Protein AF-A0A7S3UYB0-F1 (afdb_monomer_lite)

Structure (mmCIF, N/CA/C/O backbone):
data_AF-A0A7S3UYB0-F1
#
_entry.id   AF-A0A7S3UYB0-F1
#
loop_
_atom_site.group_PDB
_atom_site.id
_atom_site.type_symbol
_atom_site.label_atom_id
_atom_site.label_alt_id
_atom_site.label_comp_id
_atom_site.label_asym_id
_atom_site.label_entity_id
_atom_site.label_seq_id
_atom_site.pdbx_PDB_ins_code
_atom_site.Cartn_x
_atom_site.Cartn_y
_atom_site.Cartn_z
_atom_site.occupancy
_atom_site.B_iso_or_equiv
_atom_site.auth_seq_id
_atom_site.auth_comp_id
_atom_site.auth_asym_id
_atom_site.auth_atom_id
_atom_site.pdbx_PDB_model_num
ATOM 1 N N . LEU A 1 1 ? -11.711 -1.494 -1.710 1.00 91.81 1 LEU A N 1
ATOM 2 C CA . LEU A 1 1 ? -10.546 -0.704 -2.167 1.00 91.81 1 LEU A CA 1
ATOM 3 C C . LEU A 1 1 ? -10.570 0.637 -1.447 1.00 91.81 1 LEU A C 1
ATOM 5 O O . LEU A 1 1 ? -11.665 1.154 -1.274 1.00 91.81 1 LEU A O 1
ATOM 9 N N . TRP A 1 2 ? -9.433 1.140 -0.966 1.00 96.31 2 TRP A N 1
ATOM 10 C CA . TRP A 1 2 ? -9.353 2.404 -0.216 1.00 96.31 2 TRP A CA 1
ATOM 11 C C . TRP A 1 2 ? -8.678 3.525 -1.008 1.00 96.31 2 TRP A C 1
ATOM 13 O O . TRP A 1 2 ? -9.035 4.681 -0.832 1.00 96.31 2 TRP A O 1
ATOM 23 N N . GLY A 1 3 ? -7.734 3.190 -1.887 1.00 96.81 3 GLY A N 1
ATOM 24 C CA . GLY A 1 3 ? -7.065 4.148 -2.761 1.00 96.81 3 GLY A CA 1
ATOM 25 C C . GLY A 1 3 ? -6.597 3.492 -4.054 1.00 96.81 3 GLY A C 1
ATOM 26 O O . GLY A 1 3 ? -6.345 2.283 -4.095 1.00 96.81 3 GLY A O 1
ATOM 27 N N . ARG A 1 4 ? -6.512 4.302 -5.109 1.00 97.69 4 ARG A N 1
ATOM 28 C CA . ARG A 1 4 ? -5.928 3.958 -6.408 1.00 97.69 4 ARG A CA 1
ATOM 29 C C . ARG A 1 4 ? -5.218 5.189 -6.963 1.00 97.69 4 ARG A C 1
ATOM 31 O O . ARG A 1 4 ? -5.732 6.291 -6.805 1.00 97.69 4 ARG A O 1
ATOM 38 N N . GLY A 1 5 ? -4.098 4.991 -7.645 1.00 97.38 5 GLY A N 1
ATOM 39 C CA . GLY A 1 5 ? -3.408 6.045 -8.386 1.00 97.38 5 GLY A CA 1
ATOM 40 C C . GLY A 1 5 ? -2.549 5.489 -9.514 1.00 97.38 5 GLY A C 1
ATOM 41 O O . GLY A 1 5 ? -2.366 4.275 -9.612 1.00 97.38 5 GLY A O 1
ATOM 42 N N . SER A 1 6 ? -2.017 6.377 -10.355 1.00 96.12 6 SER A N 1
ATOM 43 C CA . SER A 1 6 ? -0.973 6.017 -11.326 1.00 96.12 6 SER A CA 1
ATOM 44 C C . SER A 1 6 ? 0.412 5.918 -10.678 1.00 96.12 6 SER A C 1
ATOM 46 O O . SER A 1 6 ? 1.320 5.325 -11.240 1.00 96.12 6 SER A O 1
ATOM 48 N N . SER A 1 7 ? 0.552 6.428 -9.453 1.00 95.88 7 SER A N 1
ATOM 49 C CA . SER A 1 7 ? 1.744 6.302 -8.618 1.00 95.88 7 SER A CA 1
ATOM 50 C 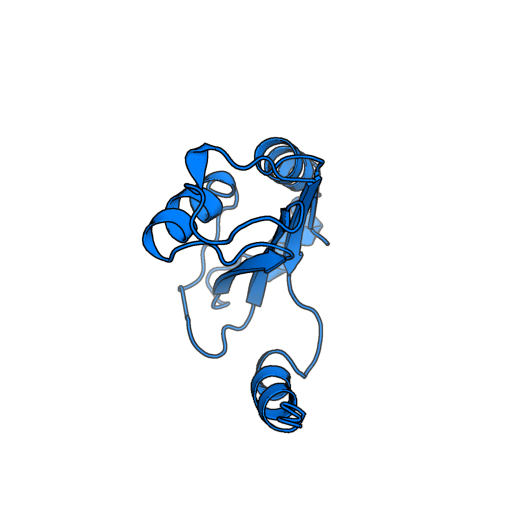C . SER A 1 7 ? 1.372 5.962 -7.176 1.00 95.88 7 SER A C 1
ATOM 52 O O . SER A 1 7 ? 0.222 6.124 -6.747 1.00 95.88 7 SER A O 1
ATOM 54 N N . ILE A 1 8 ? 2.362 5.523 -6.396 1.00 96.56 8 ILE A N 1
ATOM 55 C CA . ILE A 1 8 ? 2.191 5.264 -4.961 1.00 96.56 8 ILE A CA 1
ATOM 56 C C . ILE A 1 8 ? 1.714 6.509 -4.195 1.00 96.56 8 ILE A C 1
ATOM 58 O O . ILE A 1 8 ? 0.874 6.392 -3.303 1.00 96.56 8 ILE A O 1
ATOM 62 N N . ILE A 1 9 ? 2.196 7.695 -4.577 1.00 96.69 9 ILE A N 1
ATOM 63 C CA . ILE A 1 9 ? 1.839 8.967 -3.940 1.00 96.69 9 ILE A CA 1
ATOM 64 C C . ILE A 1 9 ? 0.375 9.305 -4.208 1.00 96.69 9 ILE A C 1
ATOM 66 O O . ILE A 1 9 ? -0.375 9.572 -3.275 1.00 96.69 9 ILE A O 1
ATOM 70 N N . GLU A 1 10 ? -0.067 9.220 -5.464 1.00 97.75 10 GLU A N 1
ATOM 71 C CA . GLU A 1 10 ? -1.474 9.447 -5.815 1.00 97.75 10 GLU A CA 1
ATOM 72 C C . GLU A 1 10 ? -2.406 8.453 -5.122 1.00 97.75 10 GLU A C 1
ATOM 74 O O . GLU A 1 10 ? -3.472 8.827 -4.636 1.00 97.75 10 GLU A O 1
ATOM 79 N N . CYS A 1 11 ? -1.993 7.186 -5.031 1.00 98.06 11 CYS A N 1
ATOM 80 C CA . CYS A 1 11 ? -2.742 6.175 -4.299 1.00 98.06 11 CYS A CA 1
ATOM 81 C C . CYS A 1 11 ? -2.867 6.543 -2.813 1.00 98.06 11 CYS A C 1
ATOM 83 O O . CYS A 1 11 ? -3.966 6.473 -2.259 1.00 98.06 11 CYS A O 1
ATOM 85 N N . ALA A 1 12 ? -1.777 6.985 -2.180 1.00 97.69 12 ALA A N 1
ATOM 86 C CA . ALA A 1 12 ? -1.779 7.447 -0.797 1.00 97.69 12 ALA A CA 1
ATOM 87 C C . ALA A 1 12 ? -2.702 8.657 -0.591 1.00 97.69 12 ALA A C 1
ATOM 89 O O . ALA A 1 12 ? -3.517 8.637 0.332 1.00 97.69 12 ALA A O 1
ATOM 90 N N . GLU A 1 13 ? -2.666 9.662 -1.468 1.00 97.81 13 GLU A N 1
ATOM 91 C CA . GLU A 1 13 ? -3.591 10.801 -1.404 1.00 97.81 13 GLU A CA 1
ATOM 92 C C . GLU A 1 13 ? -5.052 10.359 -1.569 1.00 97.81 13 GLU A C 1
ATOM 94 O O . GLU A 1 13 ? -5.915 10.774 -0.795 1.00 97.81 13 GLU A O 1
ATOM 99 N N . ALA A 1 14 ? -5.338 9.436 -2.493 1.00 97.44 14 ALA A N 1
ATOM 100 C CA . ALA A 1 14 ? -6.686 8.903 -2.681 1.00 97.44 14 ALA A CA 1
ATOM 101 C C . ALA A 1 14 ? -7.237 8.229 -1.409 1.00 97.44 14 ALA A C 1
ATOM 103 O O . ALA A 1 14 ? -8.424 8.362 -1.113 1.00 97.44 14 ALA A O 1
ATOM 104 N N . THR A 1 15 ? -6.392 7.565 -0.607 1.00 96.94 15 THR A N 1
ATOM 105 C CA . THR A 1 15 ? -6.839 6.968 0.671 1.00 96.94 15 THR A CA 1
ATOM 106 C C . THR A 1 15 ? -7.274 7.997 1.718 1.00 96.94 15 THR A C 1
ATOM 108 O O . THR A 1 15 ? -8.070 7.667 2.602 1.00 96.94 15 THR A O 1
ATOM 111 N N . LYS A 1 16 ? -6.787 9.242 1.633 1.00 96.19 16 LYS A N 1
ATOM 112 C CA . LYS A 1 16 ? -7.193 10.329 2.538 1.00 96.19 16 LYS A CA 1
ATOM 113 C C . LYS A 1 16 ? -8.602 10.830 2.232 1.00 96.19 16 LYS A C 1
ATOM 115 O O . LYS A 1 16 ? -9.281 11.303 3.131 1.00 96.19 16 LYS A O 1
ATOM 120 N N . LEU A 1 17 ? -9.048 10.693 0.982 1.00 95.00 17 LEU A N 1
ATOM 121 C CA . LEU A 1 17 ? -10.385 11.101 0.545 1.00 95.00 17 LEU A CA 1
ATOM 122 C C . LEU A 1 17 ? -11.482 10.123 0.990 1.00 95.00 17 LEU A C 1
ATOM 124 O O . LEU A 1 17 ? -12.665 10.455 0.945 1.00 95.00 17 LEU A O 1
ATOM 128 N N . LEU A 1 18 ? -11.107 8.913 1.412 1.00 94.06 18 LEU A N 1
ATOM 129 C CA . LEU A 1 18 ? -12.047 7.931 1.932 1.00 94.06 18 LEU A CA 1
ATOM 130 C C . LEU A 1 18 ? -12.522 8.339 3.331 1.00 94.06 18 LEU A C 1
ATOM 132 O O . LEU A 1 18 ? -11.700 8.593 4.211 1.00 94.06 18 LEU A O 1
ATOM 136 N N . SER A 1 19 ? -13.840 8.341 3.543 1.00 94.69 19 SER A N 1
ATOM 137 C CA . SER A 1 19 ? -14.464 8.752 4.806 1.00 94.69 19 SER A CA 1
ATOM 138 C C . SER A 1 19 ? -13.885 8.010 6.011 1.00 94.69 19 SER A C 1
ATOM 140 O O . SER A 1 19 ? -13.778 6.779 5.987 1.00 94.69 19 SER A O 1
ATOM 142 N N . GLU A 1 20 ? -13.601 8.739 7.089 1.00 92.38 20 GLU A N 1
ATOM 143 C CA . GLU A 1 20 ? -13.122 8.151 8.346 1.00 92.38 20 GLU A CA 1
ATOM 144 C C . GLU A 1 20 ? -14.110 7.128 8.915 1.00 92.38 20 GLU A C 1
ATOM 146 O O . GLU A 1 20 ? -13.689 6.060 9.342 1.00 92.38 20 GLU A O 1
ATOM 151 N N . GLU A 1 21 ? -15.420 7.373 8.811 1.00 94.12 21 GLU A N 1
ATOM 152 C CA . GLU A 1 21 ? -16.466 6.442 9.267 1.00 94.12 21 GLU A CA 1
ATOM 153 C C . GLU A 1 21 ? -16.365 5.056 8.613 1.00 94.12 21 GLU A C 1
ATOM 155 O O . GLU A 1 21 ? -16.606 4.035 9.253 1.00 94.12 21 GLU A O 1
ATOM 160 N N . PHE A 1 22 ? -15.958 5.003 7.343 1.00 94.00 22 PHE A N 1
ATOM 161 C CA . PHE A 1 22 ? -15.759 3.744 6.627 1.00 94.00 22 PHE A CA 1
ATOM 162 C C . PHE A 1 22 ? -14.489 3.009 7.079 1.00 94.00 22 PHE A C 1
ATOM 164 O O . PHE A 1 22 ? -14.447 1.778 7.074 1.00 94.00 22 PHE A O 1
ATOM 171 N N . LYS A 1 23 ? -13.437 3.748 7.451 1.00 94.50 23 LYS A N 1
ATOM 172 C CA . LYS A 1 23 ? -12.147 3.185 7.880 1.00 94.50 23 LYS A CA 1
ATOM 173 C C . LYS A 1 23 ? -12.166 2.770 9.351 1.00 94.50 23 LYS A C 1
ATOM 175 O O . LYS A 1 23 ? -11.587 1.736 9.683 1.00 94.50 23 LYS A O 1
ATOM 180 N N . ALA A 1 24 ? -12.861 3.533 10.195 1.00 94.31 24 ALA A N 1
ATOM 181 C CA . ALA A 1 24 ? -12.854 3.428 11.651 1.00 94.31 24 ALA A CA 1
ATOM 182 C C . ALA A 1 24 ? -13.032 1.996 12.186 1.00 94.31 24 ALA A C 1
ATOM 184 O O . ALA A 1 24 ? -12.226 1.602 13.025 1.00 94.31 24 ALA A O 1
ATOM 185 N N . PRO A 1 25 ? -13.958 1.153 11.675 1.00 94.44 25 PRO A N 1
ATOM 186 C CA . PRO A 1 25 ? -14.142 -0.206 12.194 1.00 94.44 25 PRO A CA 1
ATOM 187 C C . PRO A 1 25 ? -12.913 -1.122 12.071 1.00 94.44 25 PRO A C 1
ATOM 189 O O . PRO A 1 25 ? -12.864 -2.165 12.716 1.00 94.44 25 PRO A O 1
ATOM 192 N N . TYR A 1 26 ? -11.942 -0.769 11.224 1.00 94.69 26 TYR A N 1
ATOM 193 C CA . TYR A 1 26 ? -10.779 -1.599 10.895 1.00 94.69 26 TYR A CA 1
ATOM 194 C C . TYR A 1 26 ? -9.461 -1.065 11.463 1.00 94.69 26 TYR A C 1
ATOM 196 O O . TYR A 1 26 ? -8.413 -1.662 11.218 1.00 94.69 26 TYR A O 1
ATOM 204 N N . LEU A 1 27 ? -9.508 0.071 12.163 1.00 95.31 27 LEU A N 1
ATOM 205 C CA . LEU A 1 27 ? -8.337 0.761 12.709 1.00 95.31 27 LEU A CA 1
ATOM 206 C C . LEU A 1 27 ? -8.305 0.765 14.244 1.00 95.31 27 LEU A C 1
ATOM 208 O O . LEU A 1 27 ? -7.348 1.273 14.816 1.00 95.31 27 LEU A O 1
ATOM 212 N N . VAL A 1 28 ? -9.313 0.176 14.895 1.00 95.88 28 VAL A N 1
ATOM 213 C CA . VAL A 1 28 ? -9.485 0.172 16.356 1.00 95.88 28 VAL A CA 1
ATOM 214 C C . VAL A 1 28 ? -8.430 -0.653 17.095 1.00 95.88 28 VAL A C 1
ATOM 216 O O . VAL A 1 28 ? -7.988 -1.700 16.608 1.00 95.88 28 VAL A O 1
ATOM 219 N N . GLU A 1 29 ? -8.124 -0.238 18.328 1.00 96.31 29 GLU A N 1
ATOM 220 C CA . GLU A 1 29 ? -7.173 -0.898 19.240 1.00 96.31 29 GLU A CA 1
ATOM 221 C C . GLU A 1 29 ? -7.469 -2.396 19.463 1.00 96.31 29 GLU A C 1
ATOM 223 O O . GLU A 1 29 ? -6.560 -3.219 19.581 1.00 96.31 29 GLU A O 1
ATOM 228 N N . SER A 1 30 ? -8.750 -2.778 19.465 1.00 9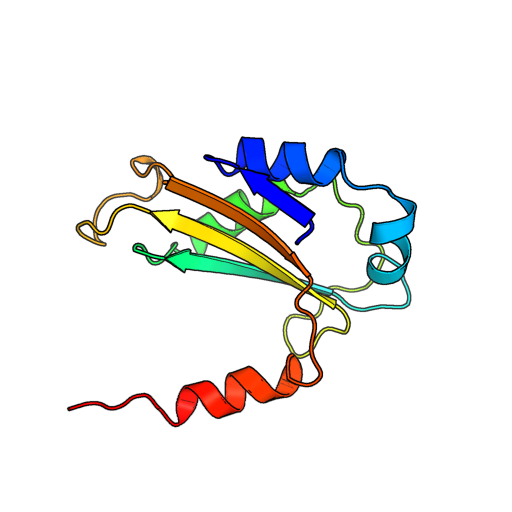4.88 30 SER A N 1
ATOM 229 C CA . SER A 1 30 ? -9.192 -4.158 19.699 1.00 94.88 30 SER A CA 1
ATOM 230 C C . SER A 1 30 ? -8.944 -5.115 18.526 1.00 94.88 30 SER A C 1
ATOM 232 O O . SER A 1 30 ? -9.176 -6.316 18.672 1.00 94.88 30 SER A O 1
ATOM 234 N N . SER A 1 31 ? -8.477 -4.617 17.374 1.00 93.38 31 SER A N 1
ATOM 235 C CA . SER A 1 31 ? -8.286 -5.406 16.154 1.00 93.38 31 SER A CA 1
ATOM 236 C C . SER A 1 31 ? -6.833 -5.402 15.686 1.00 93.38 31 SER A C 1
ATOM 238 O O . SER A 1 31 ? -6.201 -4.359 15.553 1.00 93.38 31 SER A O 1
ATOM 240 N N . SER A 1 32 ? -6.278 -6.578 15.408 1.00 95.81 32 SER A N 1
ATOM 241 C CA . SER A 1 32 ? -4.916 -6.704 14.888 1.00 95.81 32 SER A CA 1
ATOM 242 C C . SER A 1 32 ? -4.839 -6.440 13.384 1.00 95.81 32 SER A C 1
ATOM 244 O O . SER A 1 32 ? -5.782 -6.726 12.642 1.00 95.81 32 SER A O 1
ATOM 246 N N . TRP A 1 33 ? -3.697 -5.941 12.905 1.00 95.94 33 TRP A N 1
ATOM 247 C CA . TRP A 1 33 ? -3.534 -5.575 11.494 1.00 95.94 33 TRP A CA 1
ATOM 248 C C . TRP A 1 33 ? -2.169 -5.942 10.900 1.00 95.94 33 TRP A C 1
ATOM 250 O O . TRP A 1 33 ? -1.186 -6.179 11.606 1.00 95.94 33 TRP A O 1
ATOM 260 N N . SER A 1 34 ? -2.108 -6.004 9.569 1.00 95.50 34 SER A N 1
ATOM 261 C CA . SER A 1 34 ? -0.861 -6.108 8.803 1.00 95.50 34 SER A CA 1
ATOM 262 C C . SER A 1 34 ? -1.007 -5.453 7.433 1.00 95.50 34 SER A C 1
ATOM 264 O O . SER A 1 34 ? -2.099 -5.451 6.871 1.00 95.50 34 SER A O 1
ATOM 266 N N . VAL A 1 35 ? 0.094 -4.929 6.888 1.00 96.38 35 VAL A N 1
ATOM 267 C CA . VAL A 1 35 ? 0.158 -4.356 5.537 1.00 96.38 35 VAL A CA 1
ATOM 268 C C . VAL A 1 35 ? 1.174 -5.141 4.711 1.00 96.38 35 VAL A C 1
ATOM 270 O O . VAL A 1 35 ? 2.383 -5.070 4.953 1.00 96.38 35 VAL A O 1
ATOM 273 N N . MET A 1 36 ? 0.679 -5.871 3.719 1.00 95.69 36 MET A N 1
ATOM 274 C CA . MET A 1 36 ? 1.484 -6.596 2.741 1.00 95.69 36 MET A CA 1
ATOM 275 C C . MET A 1 36 ? 1.783 -5.703 1.537 1.00 95.69 36 MET A C 1
ATOM 277 O O . MET A 1 36 ? 0.980 -4.845 1.179 1.00 95.69 36 MET A O 1
ATOM 281 N N . VAL A 1 37 ? 2.944 -5.904 0.918 1.00 96.75 37 VAL A N 1
ATOM 282 C CA . VAL A 1 37 ? 3.363 -5.198 -0.297 1.00 96.75 37 VAL A CA 1
ATOM 283 C C . VAL A 1 37 ? 3.640 -6.245 -1.363 1.00 96.75 37 VAL A C 1
ATOM 285 O O . VAL A 1 37 ? 4.459 -7.129 -1.128 1.00 96.75 37 VAL A O 1
ATOM 288 N N . GLU A 1 38 ? 2.980 -6.126 -2.509 1.00 95.88 38 GLU A N 1
ATOM 289 C CA . GLU A 1 38 ? 3.149 -7.029 -3.647 1.00 95.88 38 GLU A CA 1
ATOM 290 C C . GLU A 1 38 ? 3.324 -6.218 -4.934 1.00 95.88 38 GLU A C 1
ATOM 292 O O . GLU A 1 38 ? 2.694 -5.171 -5.113 1.00 95.88 38 GLU A O 1
ATOM 297 N N . GLY A 1 39 ? 4.186 -6.708 -5.824 1.00 93.75 39 GLY A N 1
ATOM 298 C CA . GLY A 1 39 ? 4.433 -6.101 -7.124 1.00 93.75 39 GLY A CA 1
ATOM 299 C C . GLY A 1 39 ? 4.026 -7.030 -8.268 1.00 93.75 39 GLY A C 1
ATOM 300 O O . GLY A 1 39 ? 4.345 -8.216 -8.261 1.00 93.75 39 GLY A O 1
ATOM 301 N N . PHE A 1 40 ? 3.353 -6.486 -9.278 1.00 92.69 40 PHE A N 1
ATOM 302 C CA . PHE A 1 40 ? 3.061 -7.159 -10.543 1.00 92.69 40 PHE A CA 1
ATOM 303 C C . PHE A 1 40 ? 4.024 -6.653 -11.615 1.00 92.69 40 PHE A C 1
ATOM 305 O O . PHE A 1 40 ? 4.271 -5.455 -11.713 1.00 92.69 40 PHE A O 1
ATOM 312 N N . GLY A 1 41 ? 4.618 -7.563 -12.389 1.00 90.56 41 GLY A N 1
ATOM 313 C CA . GLY A 1 41 ? 5.673 -7.220 -13.354 1.00 90.56 41 GLY A CA 1
ATOM 314 C C . GLY A 1 41 ? 7.039 -6.924 -12.717 1.00 90.56 41 GLY A C 1
ATOM 315 O O . GLY A 1 41 ? 8.042 -6.849 -13.429 1.00 90.56 41 GLY A O 1
ATOM 316 N N . TYR A 1 42 ? 7.114 -6.824 -11.385 1.00 91.25 42 TYR A N 1
ATOM 317 C CA . TYR A 1 42 ? 8.357 -6.664 -10.636 1.00 91.25 42 TYR A CA 1
ATOM 318 C C . TYR A 1 42 ? 8.251 -7.165 -9.194 1.00 91.25 42 TYR A C 1
ATOM 320 O O . TYR A 1 42 ? 7.332 -6.788 -8.470 1.00 91.25 42 TYR A O 1
ATOM 328 N N . SER A 1 43 ? 9.232 -7.951 -8.751 1.00 92.31 43 SER A N 1
ATOM 329 C CA . SER A 1 43 ? 9.343 -8.367 -7.351 1.00 92.31 43 SER A CA 1
ATOM 330 C C . SER A 1 43 ? 10.042 -7.293 -6.515 1.00 92.31 43 SER A C 1
ATOM 332 O O . SER A 1 43 ? 11.261 -7.134 -6.580 1.00 92.31 43 SER A O 1
ATOM 334 N N . ILE A 1 44 ? 9.290 -6.593 -5.664 1.00 93.81 44 ILE A N 1
ATOM 335 C CA . ILE A 1 44 ? 9.823 -5.511 -4.824 1.00 93.81 44 ILE A CA 1
ATOM 336 C C . ILE A 1 44 ? 10.776 -6.076 -3.752 1.00 93.81 44 ILE A C 1
ATOM 338 O O . ILE A 1 44 ? 10.344 -6.868 -2.904 1.00 93.81 44 ILE A O 1
ATOM 342 N N . PRO A 1 45 ? 12.053 -5.642 -3.711 1.00 94.00 45 PRO A N 1
ATOM 343 C CA . PRO A 1 45 ? 13.008 -6.095 -2.706 1.00 94.00 45 PRO A CA 1
ATOM 344 C C . PRO A 1 45 ? 12.538 -5.790 -1.282 1.00 94.00 45 PRO A C 1
ATOM 346 O O . PRO A 1 45 ? 12.044 -4.698 -1.005 1.00 94.00 45 PRO A O 1
ATOM 349 N N . MET A 1 46 ? 12.780 -6.714 -0.346 1.00 91.75 46 MET A N 1
ATOM 350 C CA . MET A 1 46 ? 12.354 -6.577 1.057 1.00 91.75 46 MET A CA 1
ATOM 351 C C . MET A 1 46 ? 12.808 -5.252 1.694 1.00 91.75 46 MET A C 1
ATOM 353 O O . MET A 1 46 ? 12.026 -4.601 2.385 1.00 91.75 46 MET A O 1
ATOM 357 N N . LYS A 1 47 ? 14.040 -4.810 1.391 1.00 94.31 47 LYS A N 1
ATOM 358 C CA . LYS A 1 47 ? 14.610 -3.531 1.858 1.00 94.31 47 LYS A CA 1
ATOM 359 C C . LYS A 1 47 ? 13.784 -2.297 1.453 1.00 94.31 47 LYS A C 1
ATOM 361 O O . LYS A 1 47 ? 13.828 -1.289 2.145 1.00 94.31 47 LYS A O 1
ATOM 366 N N . ASN A 1 48 ? 13.015 -2.391 0.366 1.00 95.00 48 ASN A N 1
ATOM 367 C CA . ASN A 1 48 ? 12.221 -1.295 -0.193 1.00 95.00 48 ASN A CA 1
ATOM 368 C C . ASN A 1 48 ? 10.740 -1.380 0.200 1.00 95.00 48 ASN A C 1
ATOM 370 O O . ASN A 1 48 ? 10.002 -0.412 0.068 1.00 95.00 48 ASN A O 1
ATOM 374 N N . GLN A 1 49 ? 10.269 -2.508 0.735 1.00 95.69 49 GLN A N 1
ATOM 375 C CA . GLN A 1 49 ? 8.864 -2.614 1.139 1.00 95.69 49 GLN A CA 1
ATOM 376 C C . GLN A 1 49 ? 8.515 -1.684 2.310 1.00 95.69 49 GLN A C 1
ATOM 378 O O . GLN A 1 49 ? 7.370 -1.258 2.445 1.00 95.69 49 GLN A O 1
ATOM 383 N N . GLU A 1 50 ? 9.484 -1.353 3.169 1.00 95.25 50 GLU A N 1
ATOM 384 C CA . GLU A 1 50 ? 9.267 -0.385 4.246 1.00 95.25 50 GLU A CA 1
ATOM 385 C C . GLU A 1 50 ? 9.028 1.030 3.703 1.00 95.25 50 GLU A C 1
ATOM 387 O O . GLU A 1 50 ? 8.109 1.701 4.169 1.00 95.25 50 GLU A O 1
ATOM 392 N N . SER A 1 51 ? 9.796 1.474 2.699 1.00 95.69 51 SER A N 1
ATOM 393 C CA . SER A 1 51 ? 9.580 2.790 2.085 1.00 95.69 51 SER A CA 1
ATOM 394 C C . SER A 1 51 ? 8.231 2.855 1.374 1.00 95.69 51 SER A C 1
ATOM 396 O O . SER A 1 51 ? 7.536 3.858 1.505 1.00 95.69 51 SER A O 1
ATOM 398 N N . VAL A 1 52 ? 7.799 1.762 0.736 1.00 96.62 52 VAL A N 1
ATOM 399 C CA . VAL A 1 52 ? 6.445 1.650 0.173 1.00 96.62 52 VAL A CA 1
ATOM 400 C C . VAL A 1 52 ? 5.380 1.826 1.261 1.00 96.62 52 VAL A C 1
ATOM 402 O O . VAL A 1 52 ? 4.501 2.675 1.111 1.00 96.62 52 VAL A O 1
ATOM 405 N N . ARG A 1 53 ? 5.479 1.096 2.383 1.00 96.69 53 ARG A N 1
ATOM 406 C CA . ARG A 1 53 ? 4.523 1.197 3.504 1.00 96.69 53 ARG A CA 1
ATOM 407 C C . ARG A 1 53 ? 4.464 2.597 4.119 1.00 96.69 53 ARG A C 1
ATOM 409 O O . ARG A 1 53 ? 3.379 3.040 4.486 1.00 96.69 53 ARG A O 1
ATOM 416 N N . LYS A 1 54 ? 5.596 3.307 4.203 1.00 96.88 54 LYS A N 1
ATOM 417 C CA . LYS A 1 54 ? 5.673 4.660 4.785 1.00 96.88 54 LYS A CA 1
ATOM 418 C C . LYS A 1 54 ? 4.811 5.697 4.059 1.00 96.88 54 LYS A C 1
ATOM 420 O O . LYS A 1 54 ? 4.402 6.657 4.697 1.00 96.88 54 LYS A O 1
ATOM 425 N N . ASN A 1 55 ? 4.450 5.482 2.791 1.00 97.50 55 ASN A N 1
ATOM 426 C CA . ASN A 1 55 ? 3.520 6.368 2.075 1.00 97.50 55 ASN A CA 1
ATOM 427 C C . ASN A 1 55 ? 2.108 6.394 2.687 1.00 97.50 55 ASN A C 1
ATOM 429 O O . ASN A 1 55 ? 1.353 7.324 2.431 1.00 97.50 55 ASN A O 1
ATOM 433 N N . PHE A 1 56 ? 1.752 5.398 3.504 1.00 97.31 56 PHE A N 1
ATOM 434 C CA . PHE A 1 56 ? 0.446 5.298 4.159 1.00 97.31 56 PHE A CA 1
ATOM 435 C C . PHE A 1 56 ? 0.505 5.591 5.664 1.00 97.31 56 PHE A C 1
ATOM 437 O O . PHE A 1 56 ? -0.415 5.230 6.396 1.00 97.31 56 PHE A O 1
ATOM 444 N N . SER A 1 57 ? 1.568 6.242 6.151 1.00 95.38 57 SER A N 1
ATOM 445 C CA . SER A 1 57 ? 1.733 6.549 7.580 1.00 95.38 57 SER A CA 1
ATOM 446 C C . SER A 1 57 ? 0.687 7.521 8.134 1.00 95.38 57 SER A C 1
ATOM 448 O O . SER A 1 57 ? 0.593 7.679 9.346 1.00 95.38 57 SER A O 1
ATOM 450 N N . HIS A 1 58 ? -0.092 8.189 7.275 1.00 95.50 58 HIS A N 1
ATOM 451 C CA . HIS A 1 58 ? -1.230 9.018 7.691 1.00 95.50 58 HIS A CA 1
ATOM 452 C C . HIS A 1 58 ? -2.429 8.200 8.183 1.00 95.50 58 HIS A C 1
ATOM 454 O O . HIS A 1 58 ? -3.346 8.774 8.762 1.00 95.50 58 HIS A O 1
ATOM 460 N N . ILE A 1 59 ? -2.455 6.885 7.949 1.00 96.00 59 ILE A N 1
ATOM 461 C CA . ILE A 1 59 ? -3.495 6.003 8.476 1.00 96.00 59 ILE A CA 1
ATOM 462 C C . ILE A 1 59 ? -3.115 5.615 9.907 1.00 96.00 59 ILE A C 1
ATOM 464 O O . ILE A 1 59 ? -2.129 4.912 10.133 1.00 96.00 59 ILE A O 1
ATOM 468 N N . ALA A 1 60 ? -3.910 6.068 10.873 1.00 94.19 60 ALA A N 1
ATOM 469 C CA . ALA A 1 60 ? -3.711 5.765 12.284 1.00 94.19 60 ALA A CA 1
ATOM 470 C C . ALA A 1 60 ? -4.252 4.365 12.614 1.00 94.19 60 ALA A C 1
ATOM 472 O O . ALA A 1 60 ? -5.422 4.202 12.943 1.00 94.19 60 ALA A O 1
ATOM 473 N N . PHE A 1 61 ? -3.408 3.342 12.493 1.00 95.06 61 PHE A N 1
ATOM 474 C CA . PHE A 1 61 ? -3.736 2.004 12.979 1.00 95.06 61 PHE A CA 1
ATOM 475 C C . PHE A 1 61 ? -3.473 1.920 14.490 1.00 95.06 61 PHE A C 1
ATOM 477 O O . PHE A 1 61 ? -2.316 1.916 14.908 1.00 95.06 61 PHE A O 1
ATOM 484 N N . GLU A 1 62 ? -4.523 1.844 15.306 1.00 96.00 62 GLU A N 1
ATOM 485 C CA . GLU A 1 62 ? -4.397 1.845 16.774 1.00 96.00 62 GLU A CA 1
ATOM 486 C C . GLU A 1 62 ? -4.129 0.449 17.349 1.00 96.00 62 GLU A C 1
ATOM 488 O O . GLU A 1 62 ? -3.516 0.306 18.404 1.00 96.00 62 GLU A O 1
ATOM 493 N N . GLY A 1 63 ? -4.586 -0.598 16.660 1.00 95.19 63 GLY A N 1
ATOM 494 C CA . GLY A 1 63 ? -4.434 -1.976 17.116 1.00 95.19 63 GLY A CA 1
ATOM 495 C C . GLY A 1 63 ? -3.027 -2.562 16.958 1.00 95.19 63 GLY A C 1
ATOM 496 O O . GLY A 1 63 ? -2.133 -1.953 16.363 1.00 95.19 63 GLY A O 1
ATOM 497 N N . PRO A 1 64 ? -2.796 -3.785 17.466 1.00 96.38 64 PRO A N 1
ATOM 498 C CA . PRO A 1 64 ? -1.486 -4.423 17.413 1.00 96.38 64 PRO A CA 1
ATOM 499 C C . PRO A 1 64 ? -1.141 -4.950 16.012 1.00 96.38 64 PRO A C 1
ATOM 501 O O . PRO A 1 64 ? -1.965 -5.558 15.323 1.00 96.38 64 PRO A O 1
ATOM 504 N N . VAL A 1 65 ? 0.129 -4.822 15.618 1.00 95.69 65 VAL A N 1
ATOM 505 C CA . VAL A 1 65 ? 0.641 -5.432 14.382 1.00 95.69 65 VAL A CA 1
ATOM 506 C C . VAL A 1 65 ? 0.734 -6.950 14.545 1.00 95.69 65 VAL A C 1
ATOM 508 O O . VAL A 1 65 ? 1.365 -7.452 15.477 1.00 95.69 65 VAL A O 1
ATOM 511 N N . ARG A 1 66 ? 0.167 -7.707 13.600 1.00 94.31 66 ARG A N 1
ATOM 512 C CA . ARG A 1 66 ? 0.269 -9.171 13.554 1.00 94.31 66 ARG A CA 1
ATOM 513 C C . ARG A 1 66 ? 0.542 -9.666 12.134 1.00 94.31 66 ARG A C 1
ATOM 515 O O . ARG A 1 66 ? -0.347 -9.714 11.296 1.00 94.31 66 ARG A O 1
ATOM 522 N N . CYS A 1 67 ? 1.757 -10.145 11.875 1.00 87.12 67 CYS A N 1
ATOM 523 C CA . CYS A 1 67 ? 2.149 -10.611 10.535 1.00 87.12 67 CYS A CA 1
ATOM 524 C C . CYS A 1 67 ? 1.421 -11.892 10.078 1.00 87.12 67 CYS A C 1
ATOM 526 O O . CYS A 1 67 ? 1.258 -12.137 8.881 1.00 87.12 67 CYS A O 1
ATOM 528 N N . ARG A 1 68 ? 0.990 -12.739 11.023 1.00 86.50 68 ARG A N 1
ATOM 529 C CA . ARG A 1 68 ? 0.315 -14.014 10.743 1.00 86.50 68 ARG A CA 1
ATOM 530 C C . ARG A 1 68 ? -1.138 -13.955 11.196 1.00 86.50 68 ARG A C 1
ATOM 532 O O . ARG A 1 68 ? -1.389 -13.881 12.391 1.00 86.50 68 ARG A O 1
ATOM 539 N N . ASN A 1 69 ? -2.066 -14.076 10.249 1.00 86.69 69 ASN A N 1
ATOM 540 C CA . ASN A 1 69 ? -3.514 -14.048 10.490 1.00 86.69 69 ASN A CA 1
ATOM 541 C C . ASN A 1 69 ? -3.958 -12.828 11.334 1.00 86.69 69 ASN A C 1
ATOM 543 O O . ASN A 1 69 ? -4.469 -13.025 12.439 1.00 86.69 69 ASN A O 1
ATOM 547 N N . PRO A 1 70 ? -3.709 -11.588 10.864 1.00 93.19 70 PRO A N 1
ATOM 548 C CA . PRO A 1 70 ? -4.319 -10.405 11.467 1.00 93.19 70 PRO A CA 1
ATOM 549 C C . PRO A 1 70 ? -5.837 -10.418 11.263 1.00 93.19 70 PRO A C 1
ATOM 551 O O . PRO A 1 70 ? -6.327 -11.037 10.315 1.00 93.19 70 PRO A O 1
ATOM 554 N N . ASP A 1 71 ? -6.560 -9.684 12.103 1.00 93.62 71 ASP A N 1
ATOM 555 C CA . ASP A 1 71 ? -7.999 -9.457 11.919 1.00 93.62 71 ASP A CA 1
ATOM 556 C C . ASP A 1 71 ? -8.250 -8.634 10.648 1.00 93.62 71 ASP A C 1
ATOM 558 O O . ASP A 1 71 ? -9.152 -8.931 9.864 1.00 93.62 71 ASP A O 1
ATOM 562 N N . ASN A 1 72 ? -7.384 -7.646 10.399 1.00 94.62 72 ASN A N 1
ATOM 563 C CA . ASN A 1 72 ? -7.418 -6.791 9.221 1.00 94.62 72 ASN A CA 1
ATOM 564 C C . ASN A 1 72 ? -6.135 -6.940 8.391 1.00 94.62 72 ASN A C 1
ATOM 566 O O . ASN A 1 72 ? -5.063 -6.457 8.761 1.00 94.62 72 ASN A O 1
ATOM 570 N N . MET A 1 73 ? -6.245 -7.603 7.236 1.00 95.06 73 MET A N 1
ATOM 571 C CA . MET A 1 73 ? -5.164 -7.670 6.251 1.00 95.06 73 MET A CA 1
ATOM 572 C C . MET A 1 73 ? -5.309 -6.548 5.223 1.00 95.06 73 MET A C 1
ATOM 574 O O . MET A 1 73 ? -6.347 -6.430 4.570 1.00 95.06 73 MET A O 1
ATOM 578 N N . PHE A 1 74 ? -4.257 -5.757 5.052 1.00 96.38 74 PHE A N 1
ATOM 579 C CA . PHE A 1 74 ? -4.168 -4.693 4.061 1.00 96.38 74 PHE A CA 1
ATOM 580 C C . PHE A 1 74 ? -3.113 -5.018 3.012 1.00 96.38 74 PHE A C 1
ATOM 582 O O . PHE A 1 74 ? -2.116 -5.681 3.296 1.00 96.38 74 PHE A O 1
ATOM 589 N N . TRP A 1 75 ? -3.322 -4.503 1.808 1.00 96.88 75 TRP A N 1
ATOM 590 C CA . TRP A 1 75 ? -2.439 -4.709 0.671 1.00 96.88 75 TRP A CA 1
ATOM 591 C C . TRP A 1 75 ? -2.078 -3.378 0.026 1.00 96.88 75 TRP A C 1
ATOM 593 O O . TRP A 1 75 ? -2.958 -2.559 -0.246 1.00 96.88 75 TRP A O 1
ATOM 603 N N . VAL A 1 76 ? -0.789 -3.209 -0.253 1.00 97.88 76 VAL A N 1
ATOM 604 C CA . VAL A 1 76 ? -0.271 -2.295 -1.267 1.00 97.88 76 VAL A CA 1
ATOM 605 C C . VAL A 1 76 ? 0.062 -3.144 -2.488 1.00 97.88 76 VAL A C 1
ATOM 607 O O . VAL A 1 76 ? 0.916 -4.026 -2.402 1.00 97.88 76 VAL A O 1
ATOM 610 N N . LEU A 1 77 ? -0.617 -2.900 -3.604 1.00 97.44 77 LEU A N 1
ATOM 611 C CA . LEU A 1 77 ? -0.348 -3.582 -4.869 1.00 97.44 77 LEU A CA 1
ATOM 612 C C . LEU A 1 77 ? 0.211 -2.569 -5.859 1.00 97.44 77 LEU A C 1
ATOM 614 O O . LEU A 1 77 ? -0.418 -1.534 -6.084 1.00 97.44 77 LEU A O 1
ATOM 618 N N . LEU A 1 78 ? 1.373 -2.868 -6.432 1.00 97.06 78 LEU A N 1
ATOM 619 C CA . LEU A 1 78 ? 2.064 -1.997 -7.379 1.00 97.06 78 LEU A CA 1
ATOM 620 C C . LEU A 1 78 ? 2.242 -2.724 -8.703 1.00 97.06 78 LEU A C 1
ATOM 622 O O . LEU A 1 78 ? 2.802 -3.812 -8.755 1.00 97.06 78 LEU A O 1
ATOM 626 N N . GLU A 1 79 ? 1.737 -2.138 -9.775 1.00 95.56 79 GLU A N 1
ATOM 627 C CA . GLU A 1 79 ? 1.902 -2.653 -11.125 1.00 95.56 79 GLU A CA 1
ATOM 628 C C . GLU A 1 79 ? 3.069 -1.934 -11.790 1.00 95.56 79 GLU A C 1
ATOM 630 O O . GLU A 1 79 ? 3.123 -0.708 -11.794 1.00 95.56 79 GLU A O 1
ATOM 635 N N . TYR A 1 80 ? 3.989 -2.696 -12.367 1.00 93.38 80 TYR A N 1
ATOM 636 C CA . TYR A 1 80 ? 5.123 -2.200 -13.131 1.00 93.38 80 TYR A CA 1
ATOM 637 C C . TYR A 1 80 ? 5.088 -2.794 -14.533 1.00 93.38 80 TYR A C 1
ATOM 639 O O . TYR A 1 80 ? 4.583 -3.897 -14.750 1.00 93.38 80 TYR A O 1
ATOM 647 N N . GLU A 1 81 ? 5.698 -2.099 -15.487 1.00 91.06 81 GLU A N 1
ATOM 648 C CA . GLU A 1 81 ? 5.988 -2.712 -16.776 1.00 91.06 81 GLU A CA 1
ATOM 649 C C . GLU A 1 81 ? 6.935 -3.911 -16.586 1.00 91.06 81 GLU A C 1
ATOM 651 O O . GLU A 1 81 ? 7.926 -3.841 -15.846 1.00 91.06 81 GLU A O 1
ATOM 656 N N . ALA A 1 82 ? 6.621 -5.027 -17.247 1.00 82.81 82 ALA A N 1
ATOM 657 C CA . ALA A 1 82 ? 7.427 -6.237 -17.176 1.00 82.81 82 ALA A CA 1
ATOM 658 C C . ALA A 1 82 ? 8.762 -6.017 -17.905 1.00 82.81 82 ALA A C 1
ATOM 660 O O . ALA A 1 82 ? 8.827 -5.988 -19.133 1.00 82.81 82 ALA A O 1
ATOM 661 N N . ARG A 1 83 ? 9.829 -5.859 -17.120 1.00 83.81 83 ARG A N 1
ATOM 662 C CA . ARG A 1 83 ? 11.215 -5.643 -17.566 1.00 83.81 83 ARG A CA 1
ATOM 663 C C . ARG A 1 83 ? 12.173 -6.560 -16.808 1.00 83.81 83 ARG A C 1
ATOM 665 O O . ARG A 1 83 ? 11.745 -7.308 -15.923 1.00 83.81 83 ARG A O 1
ATOM 672 N N . ASP A 1 84 ? 13.465 -6.466 -17.114 1.00 84.00 84 ASP A N 1
ATOM 673 C CA . ASP A 1 84 ? 14.526 -7.183 -16.404 1.00 84.00 84 ASP A CA 1
ATOM 674 C C . ASP A 1 84 ? 14.449 -6.927 -14.889 1.00 84.00 84 ASP A C 1
ATOM 676 O O . ASP A 1 84 ? 14.548 -5.795 -14.417 1.00 84.00 84 ASP A O 1
ATOM 680 N N . GLN A 1 85 ? 14.258 -7.996 -14.113 1.00 82.38 85 GLN A N 1
ATOM 681 C CA . GLN A 1 85 ? 14.107 -7.944 -12.656 1.00 82.38 85 GLN A CA 1
ATOM 682 C C . GLN A 1 85 ? 15.375 -7.457 -11.932 1.00 82.38 85 GLN A C 1
ATOM 684 O O . GLN A 1 85 ? 15.304 -7.150 -10.745 1.00 82.38 85 GLN A O 1
ATOM 689 N N . THR A 1 86 ? 16.521 -7.393 -12.616 1.00 86.25 86 THR A N 1
ATOM 690 C CA . THR A 1 86 ? 17.787 -6.893 -12.059 1.00 86.25 86 THR A CA 1
ATOM 691 C C . THR A 1 86 ? 17.897 -5.368 -12.061 1.00 86.25 86 THR A C 1
ATOM 693 O O . THR A 1 86 ? 18.750 -4.828 -11.351 1.00 86.25 86 THR A O 1
ATOM 696 N N . GLU A 1 87 ? 17.031 -4.664 -12.802 1.00 86.62 87 GLU A N 1
ATOM 697 C CA . GLU A 1 87 ? 16.985 -3.201 -12.780 1.00 86.62 87 GLU A CA 1
ATOM 698 C C . GLU A 1 87 ? 16.685 -2.679 -11.364 1.00 86.62 87 GLU A C 1
ATOM 700 O O . GLU A 1 87 ? 15.793 -3.215 -10.691 1.00 86.62 87 GLU A O 1
ATOM 705 N N . PRO A 1 88 ? 17.382 -1.620 -10.905 1.00 88.56 88 PRO A N 1
ATOM 706 C CA . PRO A 1 88 ? 17.152 -1.038 -9.590 1.00 88.56 88 PRO A CA 1
ATOM 707 C C . PRO A 1 88 ? 15.690 -0.639 -9.372 1.00 88.56 88 PRO A C 1
ATOM 709 O O . PRO A 1 88 ? 15.004 -0.160 -10.272 1.00 88.56 88 PRO A O 1
ATOM 712 N N . PHE A 1 89 ? 15.207 -0.787 -8.140 1.00 87.75 89 PHE A N 1
ATOM 713 C CA . PHE A 1 89 ? 13.843 -0.388 -7.785 1.00 87.75 89 PHE A CA 1
ATOM 714 C C . PHE A 1 89 ? 13.613 1.11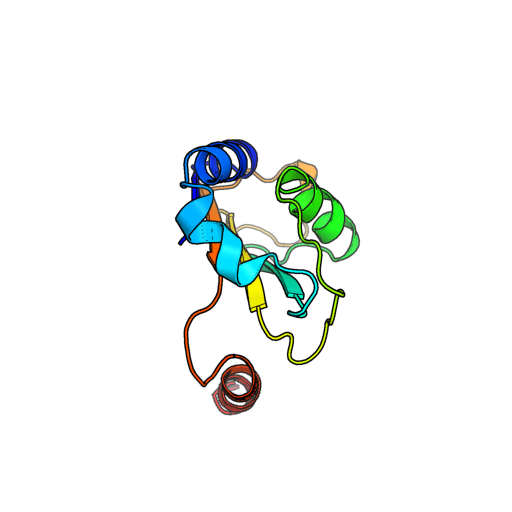0 -8.004 1.00 87.75 89 PHE A C 1
ATOM 716 O O . PHE A 1 89 ? 12.547 1.516 -8.444 1.00 87.75 89 PHE A O 1
ATOM 723 N N . GLU A 1 90 ? 14.628 1.922 -7.721 1.00 87.75 90 GLU A N 1
ATOM 724 C CA . GLU A 1 90 ? 14.570 3.380 -7.757 1.00 87.75 90 GLU A CA 1
ATOM 725 C C . GLU A 1 90 ? 14.411 3.935 -9.181 1.00 87.75 90 GLU A C 1
ATOM 727 O O . GLU A 1 90 ? 13.993 5.077 -9.349 1.00 87.75 90 GLU A O 1
ATOM 732 N N . THR A 1 91 ? 14.738 3.143 -10.207 1.00 89.31 91 THR A N 1
ATOM 733 C CA . THR A 1 91 ? 14.571 3.526 -11.618 1.00 89.31 91 THR A CA 1
ATOM 734 C C . THR A 1 91 ? 13.231 3.088 -12.193 1.00 89.31 91 THR A C 1
ATOM 736 O O . THR A 1 91 ? 12.942 3.366 -13.357 1.00 89.31 91 THR A O 1
ATOM 739 N N . ARG A 1 92 ? 12.417 2.374 -11.411 1.00 88.00 92 ARG A N 1
ATOM 740 C CA . ARG A 1 92 ? 11.112 1.895 -11.853 1.00 88.00 92 ARG A CA 1
ATOM 741 C C . ARG A 1 92 ? 10.046 2.948 -11.610 1.00 88.00 92 ARG A C 1
ATOM 743 O O . ARG A 1 92 ? 10.087 3.705 -10.647 1.00 88.00 92 ARG A O 1
ATOM 750 N N . THR A 1 93 ? 9.066 2.954 -12.500 1.00 90.44 93 THR A N 1
ATOM 751 C CA . THR A 1 93 ? 7.869 3.782 -12.389 1.00 90.44 93 THR A CA 1
ATOM 752 C C . THR A 1 93 ? 6.671 2.855 -12.363 1.00 90.44 93 THR A C 1
ATOM 754 O O . THR A 1 93 ? 6.565 1.956 -13.203 1.00 90.44 93 THR A O 1
ATOM 757 N N . GLU A 1 94 ? 5.801 3.038 -11.376 1.00 92.06 94 GLU A N 1
ATOM 758 C CA . GLU A 1 94 ? 4.539 2.316 -11.309 1.00 92.06 94 GLU A CA 1
ATOM 759 C C . GLU A 1 94 ? 3.656 2.695 -12.504 1.00 92.06 94 GLU A C 1
ATOM 761 O O . GLU A 1 94 ? 3.559 3.859 -12.885 1.00 92.06 94 GLU A O 1
ATOM 766 N N . LEU A 1 95 ? 2.984 1.707 -13.086 1.00 93.44 95 LEU A N 1
ATOM 767 C CA . LEU A 1 95 ? 1.869 1.930 -13.999 1.00 93.44 95 LEU A CA 1
ATOM 768 C C . LEU A 1 95 ? 0.598 2.230 -13.209 1.00 93.44 95 LEU A C 1
ATOM 770 O O . LEU A 1 95 ? -0.189 3.087 -13.606 1.00 93.44 95 LEU A O 1
ATOM 774 N N . GLN A 1 96 ? 0.387 1.496 -12.113 1.00 96.69 96 GLN A N 1
ATOM 775 C CA . GLN A 1 96 ? -0.754 1.632 -11.216 1.00 96.69 96 GLN A CA 1
ATOM 776 C C . GLN A 1 96 ? -0.363 1.260 -9.786 1.00 96.69 96 GLN A C 1
ATOM 778 O O . GLN A 1 96 ? 0.467 0.383 -9.548 1.00 96.69 96 GLN A O 1
ATOM 783 N N . ALA A 1 97 ? -1.034 1.882 -8.824 1.00 97.81 97 ALA A N 1
ATOM 784 C CA . ALA A 1 97 ? -0.920 1.568 -7.412 1.00 97.81 97 ALA A CA 1
ATOM 785 C C . ALA A 1 97 ? -2.305 1.439 -6.780 1.00 97.81 97 ALA A C 1
ATOM 787 O O . ALA A 1 97 ? -3.220 2.211 -7.078 1.00 97.81 97 ALA A O 1
ATOM 788 N N . PHE A 1 98 ? -2.445 0.485 -5.863 1.00 98.12 98 PHE A N 1
ATOM 789 C CA . PHE A 1 98 ? -3.685 0.212 -5.144 1.00 98.12 98 PHE A CA 1
ATOM 790 C C . PHE A 1 98 ? -3.414 0.026 -3.658 1.00 98.12 98 PHE A C 1
ATOM 792 O O . PHE A 1 98 ? -2.433 -0.609 -3.274 1.00 98.12 98 PHE A O 1
ATOM 799 N N . PHE A 1 99 ? -4.328 0.527 -2.830 1.00 98.19 99 PHE A N 1
ATOM 800 C CA . PHE A 1 99 ? -4.340 0.273 -1.397 1.00 98.19 99 PHE A CA 1
ATOM 801 C C . PHE A 1 99 ? -5.723 -0.172 -0.944 1.00 98.19 99 PHE A C 1
ATOM 803 O O . PHE A 1 99 ? -6.740 0.421 -1.320 1.00 98.19 99 PHE A O 1
ATOM 810 N N . GLY A 1 100 ? -5.796 -1.197 -0.101 1.00 96.69 100 GLY A N 1
ATOM 811 C CA . GLY A 1 100 ? -7.063 -1.576 0.506 1.00 96.69 100 GLY A CA 1
ATOM 812 C C . GLY A 1 100 ? -6.993 -2.766 1.443 1.00 96.69 100 GLY A C 1
ATOM 813 O O . GLY A 1 100 ? -6.000 -3.485 1.507 1.00 96.69 100 GLY A O 1
ATOM 814 N N . ARG A 1 101 ? -8.100 -2.968 2.158 1.00 94.88 101 ARG A N 1
ATOM 815 C CA . ARG A 1 101 ? -8.322 -4.136 3.009 1.00 94.88 101 ARG A CA 1
ATOM 816 C C . ARG A 1 101 ? -8.791 -5.333 2.184 1.00 94.88 101 ARG A C 1
ATOM 818 O O . ARG A 1 101 ? -9.663 -5.185 1.325 1.00 94.88 101 ARG A O 1
ATOM 825 N N . GLU A 1 102 ? -8.262 -6.509 2.485 1.00 91.25 102 GLU A N 1
ATOM 826 C CA . GLU A 1 102 ? -8.774 -7.783 1.986 1.00 91.25 102 GLU A CA 1
ATOM 827 C C . GLU A 1 102 ? -10.153 -8.083 2.600 1.00 91.25 102 GLU A C 1
ATOM 829 O O . GLU A 1 102 ? -10.390 -7.850 3.788 1.00 91.25 102 GLU A O 1
ATOM 834 N N . VAL A 1 103 ? -11.082 -8.595 1.788 1.00 84.00 103 VAL A N 1
ATOM 835 C CA . VAL A 1 103 ? -12.442 -8.944 2.220 1.00 84.00 103 VAL A CA 1
ATOM 836 C C . VAL A 1 103 ? -12.734 -10.390 1.824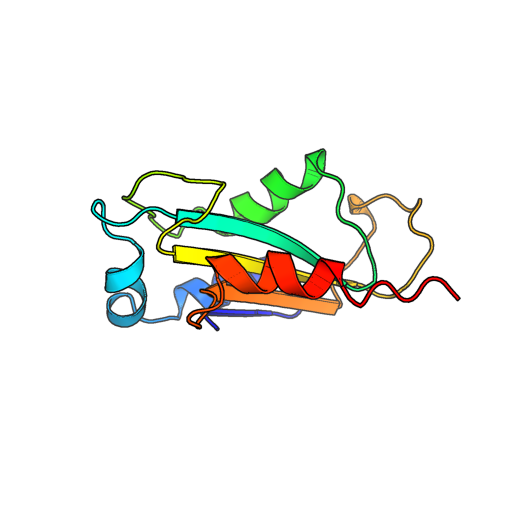 1.00 84.00 103 VAL A C 1
ATOM 838 O O . VAL A 1 103 ? -12.852 -10.696 0.643 1.00 84.00 103 VAL A O 1
ATOM 841 N N . GLY A 1 104 ? -12.865 -11.281 2.811 1.00 68.31 104 GLY A N 1
ATOM 842 C CA . GLY A 1 104 ? -13.288 -12.668 2.602 1.00 68.31 104 GLY A CA 1
ATOM 843 C C . GLY A 1 104 ? -12.854 -13.616 3.724 1.00 68.31 104 GLY A C 1
ATOM 844 O O . GLY A 1 104 ? -11.809 -13.425 4.343 1.00 68.31 104 GLY A O 1
ATOM 845 N N . ALA A 1 105 ? -13.621 -14.692 3.946 1.00 47.00 105 ALA A N 1
ATOM 846 C CA . ALA A 1 105 ? -13.328 -15.756 4.926 1.00 4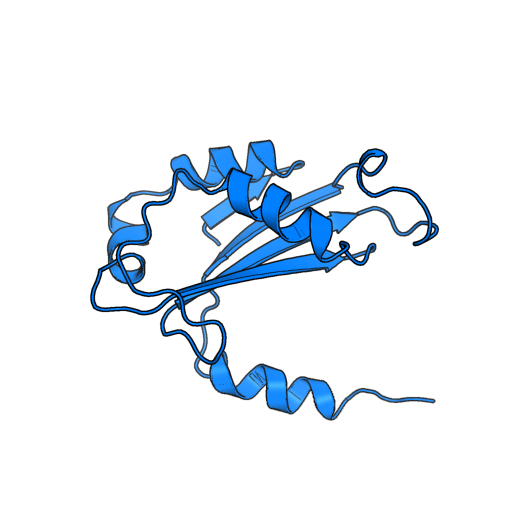7.00 105 ALA A CA 1
ATOM 847 C C . ALA A 1 105 ? -12.002 -16.510 4.657 1.00 47.00 105 ALA A C 1
ATOM 849 O O . ALA A 1 105 ? -11.567 -17.346 5.447 1.00 47.00 105 ALA A O 1
ATOM 850 N N . ALA A 1 106 ? -11.349 -16.206 3.535 1.00 46.59 106 ALA A N 1
ATOM 851 C CA . ALA A 1 106 ? -10.105 -16.795 3.084 1.00 46.59 106 ALA A CA 1
ATOM 852 C C . ALA A 1 106 ? -8.849 -15.973 3.442 1.00 46.59 106 ALA A C 1
ATOM 854 O O . ALA A 1 106 ? -7.759 -16.419 3.102 1.00 46.59 106 ALA A O 1
ATOM 855 N N . ALA A 1 107 ? -8.935 -14.870 4.194 1.00 49.19 107 ALA A N 1
ATOM 856 C CA . ALA A 1 107 ? -7.738 -14.124 4.624 1.00 49.19 107 ALA A CA 1
ATOM 857 C C . ALA A 1 107 ? -6.727 -14.989 5.424 1.00 49.19 107 ALA A C 1
ATOM 859 O O . ALA A 1 107 ? -5.514 -14.759 5.395 1.00 49.19 107 ALA A O 1
ATOM 860 N N . ALA A 1 108 ? -7.207 -16.060 6.074 1.00 44.69 108 ALA A N 1
ATOM 861 C CA . ALA A 1 108 ? -6.376 -17.093 6.705 1.00 44.69 108 ALA A CA 1
ATOM 862 C C . ALA A 1 108 ? -6.161 -18.361 5.840 1.00 44.69 108 ALA A C 1
ATOM 864 O O . ALA A 1 108 ? -5.193 -19.091 6.054 1.00 44.69 108 ALA A O 1
ATOM 865 N N . ALA A 1 109 ? -7.042 -18.650 4.872 1.00 43.31 109 ALA A N 1
ATOM 866 C CA . ALA A 1 109 ? -7.087 -19.928 4.143 1.00 43.31 109 ALA A CA 1
ATOM 867 C C . ALA A 1 109 ? -6.627 -19.858 2.669 1.00 43.31 109 ALA A C 1
ATOM 869 O O . ALA A 1 109 ? -6.124 -20.854 2.149 1.00 43.31 109 ALA A O 1
ATOM 870 N N . ALA A 1 110 ? -6.727 -18.708 1.996 1.00 44.75 110 ALA A N 1
ATOM 871 C CA . ALA A 1 110 ? -6.358 -18.527 0.588 1.00 44.75 110 ALA A CA 1
ATOM 872 C C . ALA A 1 110 ? -4.861 -18.762 0.351 1.00 44.75 110 ALA A C 1
ATOM 874 O O . ALA A 1 110 ? -4.491 -19.453 -0.598 1.00 44.75 110 ALA 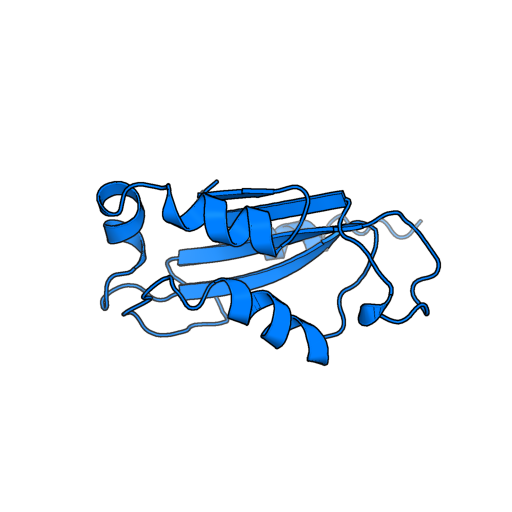A O 1
ATOM 875 N N . ARG A 1 111 ? -3.997 -18.321 1.279 1.00 48.78 111 ARG A N 1
ATOM 876 C CA . ARG A 1 111 ? -2.555 -18.631 1.231 1.00 48.78 111 ARG A CA 1
ATOM 877 C C . ARG A 1 111 ? -2.263 -20.139 1.258 1.00 48.78 111 ARG A C 1
ATOM 879 O O . ARG A 1 111 ? -1.238 -20.564 0.740 1.00 48.78 111 ARG A O 1
ATOM 886 N N . ARG A 1 112 ? -3.169 -20.968 1.798 1.00 43.84 112 ARG A N 1
ATOM 887 C CA . ARG A 1 112 ? -3.035 -22.436 1.811 1.00 43.84 112 ARG A CA 1
ATOM 888 C C . ARG A 1 112 ? -3.462 -23.089 0.488 1.00 43.84 112 ARG A C 1
ATOM 890 O O . ARG A 1 112 ? -3.022 -24.200 0.205 1.00 43.84 112 ARG A O 1
ATOM 897 N N . LEU A 1 113 ? -4.302 -22.427 -0.310 1.00 43.50 113 LEU A N 1
ATOM 898 C CA . LEU A 1 113 ? -4.803 -22.948 -1.588 1.00 43.50 113 LEU A CA 1
ATOM 899 C C . LEU A 1 113 ? -3.925 -22.554 -2.783 1.00 43.50 113 LEU A C 1
ATOM 901 O O . LEU A 1 113 ? -3.791 -23.351 -3.708 1.00 43.50 113 LEU A O 1
ATOM 905 N N . VAL A 1 114 ? -3.260 -21.395 -2.742 1.00 46.91 114 VAL A N 1
ATOM 906 C CA . VAL A 1 114 ? -2.345 -20.965 -3.821 1.00 46.91 114 VAL A CA 1
ATOM 907 C C . VAL A 1 114 ? -1.112 -21.879 -3.932 1.00 46.91 114 VAL A C 1
ATOM 909 O O . VAL A 1 114 ? -0.609 -22.096 -5.027 1.00 46.91 114 VAL A O 1
ATOM 912 N N . GLY A 1 115 ? -0.700 -22.545 -2.847 1.00 45.75 115 GLY A N 1
ATOM 913 C CA . GLY A 1 115 ? 0.372 -23.552 -2.877 1.00 45.75 115 GLY A CA 1
ATOM 914 C C . GLY A 1 115 ? 0.017 -24.891 -3.546 1.00 45.75 115 GLY A C 1
ATOM 915 O O . GLY A 1 115 ? 0.870 -25.772 -3.595 1.00 45.75 115 GLY A O 1
ATOM 916 N N . ARG A 1 116 ? -1.223 -25.092 -4.026 1.00 43.91 116 ARG A N 1
ATOM 917 C CA . ARG A 1 116 ? -1.644 -26.333 -4.716 1.00 43.91 116 ARG A CA 1
ATOM 918 C C . ARG A 1 116 ? -1.728 -26.226 -6.238 1.00 43.91 116 ARG A C 1
ATOM 920 O O . ARG A 1 116 ? -1.846 -27.263 -6.877 1.00 43.91 116 ARG A O 1
ATOM 927 N N . ASN A 1 117 ? -1.645 -25.022 -6.804 1.00 40.66 117 ASN A N 1
ATOM 928 C CA . ASN A 1 117 ? -1.730 -24.803 -8.253 1.00 40.66 117 ASN A CA 1
ATOM 929 C C . ASN A 1 117 ? -0.428 -24.277 -8.872 1.00 40.66 117 ASN A C 1
ATOM 931 O O . ASN A 1 117 ? -0.448 -23.796 -10.003 1.00 40.66 117 ASN A O 1
ATOM 935 N N . ASP A 1 118 ? 0.705 -24.416 -8.176 1.00 43.31 118 ASP A N 1
ATOM 936 C CA . ASP A 1 118 ? 2.025 -24.277 -8.795 1.00 43.31 118 ASP A CA 1
ATOM 937 C C . ASP A 1 118 ? 2.262 -25.487 -9.719 1.00 43.31 118 ASP A C 1
ATOM 939 O O . ASP A 1 118 ? 2.873 -26.495 -9.355 1.00 43.31 118 ASP A O 1
ATOM 943 N N . LEU A 1 119 ? 1.654 -25.440 -10.907 1.00 51.25 119 LEU A N 1
ATOM 944 C CA . LEU A 1 119 ? 1.926 -26.372 -11.988 1.00 51.25 119 LEU A CA 1
ATOM 945 C C . LEU A 1 119 ? 3.302 -26.026 -12.550 1.00 51.25 119 LEU A C 1
ATOM 947 O O . LEU A 1 119 ? 3.423 -25.313 -13.543 1.00 51.25 119 LEU A O 1
ATOM 951 N N . LYS A 1 120 ? 4.341 -26.596 -11.939 1.00 45.88 120 LYS A N 1
ATOM 952 C CA . LYS A 1 120 ? 5.578 -26.876 -12.664 1.00 45.88 120 LYS A CA 1
ATOM 953 C C . LYS A 1 120 ? 5.235 -27.868 -13.776 1.00 45.88 120 LYS A C 1
ATOM 955 O O . LYS A 1 120 ? 5.053 -29.057 -13.514 1.00 45.88 120 LYS A O 1
ATOM 960 N N . LYS A 1 121 ? 5.090 -27.359 -14.993 1.00 37.25 121 LYS A N 1
ATOM 961 C CA . LYS A 1 121 ? 5.313 -28.127 -16.215 1.00 37.25 121 LYS A CA 1
ATOM 962 C C . LYS A 1 121 ? 6.572 -27.604 -16.874 1.00 37.25 121 LYS A C 1
ATOM 964 O O . LYS A 1 121 ? 6.710 -26.364 -16.928 1.00 37.25 121 LYS A O 1
#

InterPro domains:
  IPR059073 tRNA (guanine(10)-N(2))-methyltransferase TRMT11, N-terminal domain [PF25904] (1-105)

Secondary structure (DSSP, 8-state):
--EEESSHHHHHHHHHSS-HHHHGGGTSTTS-EEEEEEEESS---HHHHHHHHHTTTTS---S-B-SSS-SEEEEEEEEE----TTS-GGG--EEEEEEEE--STTTTTHHHHHTT-----

Foldseek 3Di:
DQAKDQALLRRLVSNVVDDCVVCVVAQDQVWEEDEEEQEALEGDDPVCVVVSVVSNVVRRRNHHYDPADTRWYKYKYFYWHNDDRPDDPVPTGTRMIHIDTDDDPCPNPVVVVVVVPPPPD

Sequence (121 aa):
LWGRGSSIIECAEATKLLSEEFKAPYLVESSSWSVMVEGFGYSIPMKNQESVRKNFSHIAFEGPVRCRNPDNMFWVLLEYEARDQTEPFETRTELQAFFGREVGAAAAAARRLVGRNDLKK

Organism: Heterosigma akashiwo (NCBI:txid2829)

pLDDT: mean 86.86, std 17.43, range [37.25, 98.19]

Radius of gyration: 15.36 Å; chains: 1; bounding box: 34×39×37 Å